Protein AF-A0A7C1P1V7-F1 (afdb_monomer_lite)

pLDDT: mean 90.38, std 7.27, range [55.59, 97.19]

Structure (mmCIF, N/CA/C/O backbone):
data_AF-A0A7C1P1V7-F1
#
_entry.id   AF-A0A7C1P1V7-F1
#
loop_
_atom_site.group_PDB
_atom_site.id
_atom_site.type_symbol
_atom_site.label_atom_id
_atom_site.label_alt_id
_atom_site.label_comp_id
_atom_site.label_asym_id
_atom_site.label_entity_id
_atom_site.label_seq_id
_atom_site.pdbx_PDB_ins_code
_atom_site.Cartn_x
_atom_site.Cartn_y
_atom_site.Cartn_z
_atom_site.occupancy
_atom_site.B_iso_or_equiv
_atom_site.auth_seq_id
_atom_site.auth_comp_id
_atom_site.auth_asym_id
_atom_site.auth_atom_id
_atom_site.pdbx_PDB_model_num
ATOM 1 N N . MET A 1 1 ? -8.949 16.354 -15.826 1.00 76.69 1 MET A N 1
ATOM 2 C CA . MET A 1 1 ? -10.090 15.890 -15.001 1.00 76.69 1 MET A CA 1
ATOM 3 C C . MET A 1 1 ? -10.270 16.850 -13.837 1.00 76.69 1 MET A C 1
ATOM 5 O O . MET A 1 1 ? -9.269 17.395 -13.389 1.00 76.69 1 MET A O 1
ATOM 9 N N . SER A 1 2 ? -11.496 17.094 -13.364 1.00 95.62 2 SER A N 1
ATOM 10 C CA . SER A 1 2 ? -11.700 17.873 -12.135 1.00 95.62 2 SER A CA 1
ATOM 11 C C . SER A 1 2 ? -11.285 17.056 -10.906 1.00 95.62 2 SER A C 1
ATOM 13 O O . SER A 1 2 ? -11.339 15.824 -10.930 1.00 95.62 2 SER A O 1
ATOM 15 N N . LEU A 1 3 ? -10.911 17.734 -9.817 1.00 96.75 3 LEU A N 1
ATOM 16 C CA . LEU A 1 3 ? -10.584 17.081 -8.543 1.00 96.75 3 LEU A CA 1
ATOM 17 C C . LEU A 1 3 ? -11.737 16.196 -8.046 1.00 96.75 3 LEU A C 1
ATOM 19 O O . LEU A 1 3 ? -11.505 15.096 -7.558 1.00 96.75 3 LEU A O 1
ATOM 23 N N . SER A 1 4 ? -12.978 16.652 -8.231 1.00 96.69 4 SER A N 1
ATOM 24 C CA . SER A 1 4 ? -14.177 15.886 -7.889 1.00 96.69 4 SER A CA 1
ATOM 25 C C . SER A 1 4 ? -14.272 14.580 -8.678 1.00 96.69 4 SER A C 1
ATOM 27 O O . SER A 1 4 ? -14.463 13.526 -8.080 1.00 96.69 4 SER A O 1
ATOM 29 N N . ALA A 1 5 ? -14.082 14.620 -10.000 1.00 96.38 5 ALA A N 1
ATOM 30 C CA . ALA A 1 5 ? -14.131 13.425 -10.839 1.00 96.38 5 ALA A CA 1
ATOM 31 C C . ALA A 1 5 ? -13.026 12.420 -10.472 1.00 96.38 5 ALA A C 1
ATOM 33 O O . ALA A 1 5 ? -13.283 11.220 -10.414 1.00 96.38 5 ALA A O 1
ATOM 34 N N . PHE A 1 6 ? -11.819 12.908 -10.170 1.00 96.25 6 PHE A N 1
ATOM 35 C CA . PHE A 1 6 ? -10.721 12.069 -9.689 1.00 96.25 6 PHE A CA 1
ATOM 36 C C . PHE A 1 6 ? -11.045 11.420 -8.336 1.00 96.25 6 PHE A C 1
ATOM 38 O O . PHE A 1 6 ? -10.912 10.207 -8.193 1.00 96.25 6 PHE A O 1
ATOM 45 N N . ALA A 1 7 ? -11.527 12.200 -7.365 1.00 97.19 7 ALA A N 1
ATOM 46 C CA . ALA A 1 7 ? -11.880 11.690 -6.043 1.00 97.19 7 ALA A CA 1
ATOM 47 C C . ALA A 1 7 ? -12.967 10.607 -6.121 1.00 97.19 7 ALA A C 1
ATOM 49 O O . ALA A 1 7 ? -12.827 9.557 -5.500 1.00 97.19 7 ALA A O 1
ATOM 50 N N . PHE A 1 8 ? -14.012 10.815 -6.930 1.00 96.88 8 PHE A N 1
ATOM 51 C CA . PHE A 1 8 ? -15.045 9.798 -7.142 1.00 96.88 8 PHE A CA 1
ATOM 52 C C . PHE A 1 8 ? -14.489 8.521 -7.774 1.00 96.88 8 PHE A C 1
ATOM 54 O O . PHE A 1 8 ? -14.824 7.431 -7.315 1.00 96.88 8 PHE A O 1
ATOM 61 N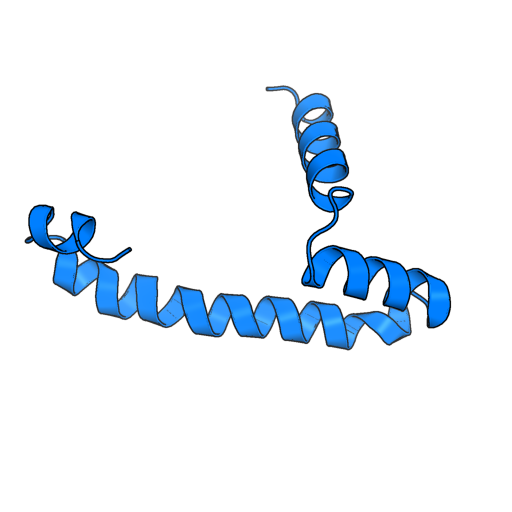 N . ALA A 1 9 ? -13.620 8.636 -8.781 1.00 96.31 9 ALA A N 1
ATOM 62 C CA . ALA A 1 9 ? -12.990 7.472 -9.400 1.00 96.31 9 ALA A CA 1
ATOM 63 C C . ALA A 1 9 ? -12.146 6.674 -8.390 1.00 96.31 9 ALA A C 1
ATOM 65 O O . ALA A 1 9 ? -12.255 5.450 -8.334 1.00 96.31 9 ALA A O 1
ATOM 66 N N . VAL A 1 10 ? -11.361 7.358 -7.552 1.00 94.75 10 VAL A N 1
ATOM 67 C CA . VAL A 1 10 ? -10.560 6.722 -6.493 1.00 94.75 10 VAL A C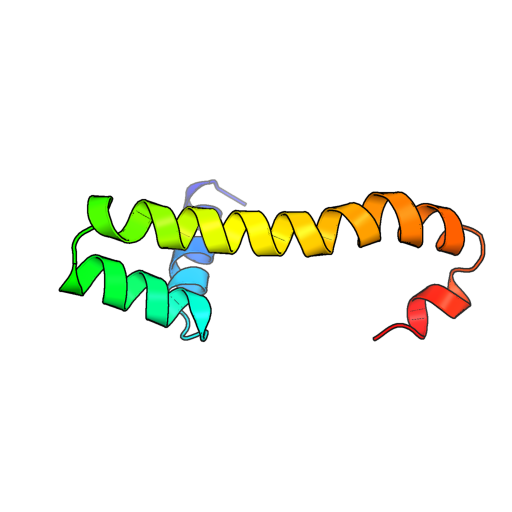A 1
ATOM 68 C C . VAL A 1 10 ? -11.450 6.047 -5.452 1.00 94.75 10 VAL A C 1
ATOM 70 O O . VAL A 1 10 ? -11.187 4.906 -5.088 1.00 94.75 10 VAL A O 1
ATOM 73 N N . LEU A 1 11 ? -12.517 6.704 -4.991 1.00 93.00 11 LEU A N 1
ATOM 74 C CA . LEU A 1 11 ? -13.440 6.112 -4.018 1.00 93.00 11 LEU A CA 1
ATOM 75 C C . LEU A 1 11 ? -14.128 4.863 -4.572 1.00 93.00 11 LEU A C 1
ATOM 77 O O . LEU A 1 11 ? -14.204 3.857 -3.872 1.00 93.00 11 LEU A O 1
ATOM 81 N N . LEU A 1 12 ? -14.583 4.901 -5.828 1.00 93.50 12 LEU A N 1
ATOM 82 C CA . LEU A 1 12 ? -15.162 3.734 -6.495 1.00 93.50 12 LEU A CA 1
ATOM 83 C C . LEU A 1 12 ? -14.146 2.598 -6.607 1.00 93.50 12 LEU A C 1
ATOM 85 O O . LEU A 1 12 ? -14.478 1.459 -6.290 1.00 93.50 12 LEU A O 1
ATOM 89 N N . LEU A 1 13 ? -12.907 2.906 -6.994 1.00 92.44 13 LEU A N 1
ATOM 90 C CA . LEU A 1 13 ? -11.828 1.925 -7.062 1.00 92.44 13 LEU A CA 1
ATOM 91 C C . LEU A 1 13 ? -11.532 1.308 -5.688 1.00 92.44 13 LEU A C 1
ATOM 93 O O . LEU A 1 13 ? -11.446 0.090 -5.572 1.00 92.44 13 LEU A O 1
ATOM 97 N N . LEU A 1 14 ? -11.432 2.113 -4.631 1.00 89.31 14 LEU A N 1
ATOM 98 C CA . LEU A 1 14 ? -11.214 1.614 -3.269 1.00 89.31 14 LEU A CA 1
ATOM 99 C C . LEU A 1 14 ? -12.380 0.756 -2.764 1.00 89.31 14 LEU A C 1
ATOM 101 O O . LEU A 1 14 ? -12.167 -0.157 -1.968 1.00 89.31 14 LEU A O 1
ATOM 105 N N . LEU A 1 15 ? -13.599 1.026 -3.237 1.00 87.62 15 LEU A N 1
ATOM 106 C CA . LEU A 1 15 ? -14.782 0.235 -2.912 1.00 87.62 15 LEU A CA 1
ATOM 107 C C . LEU A 1 15 ? -14.835 -1.094 -3.683 1.00 87.62 15 LEU A C 1
ATOM 109 O O . LEU A 1 15 ? -15.514 -2.020 -3.237 1.00 87.62 15 LEU A O 1
ATOM 113 N N . THR A 1 16 ? -14.139 -1.215 -4.822 1.00 90.75 16 THR A N 1
ATOM 114 C CA . THR A 1 16 ? -14.079 -2.495 -5.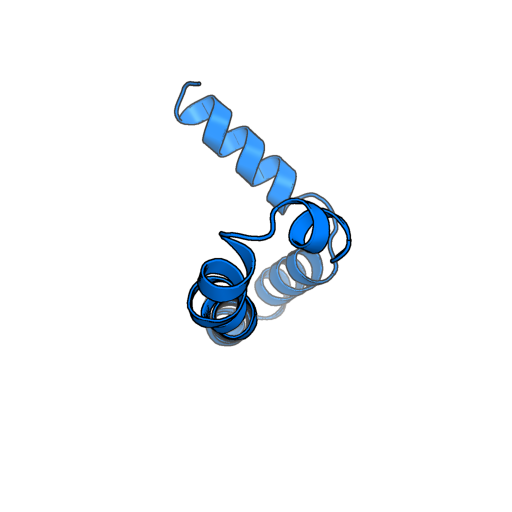539 1.00 90.75 16 THR A CA 1
ATOM 115 C C . THR A 1 16 ? -13.386 -3.564 -4.683 1.00 90.75 16 THR A C 1
ATOM 117 O O . THR A 1 16 ? -12.336 -3.297 -4.087 1.00 90.75 16 THR A O 1
ATOM 120 N N . PRO A 1 17 ? -13.973 -4.773 -4.579 1.00 84.69 17 PRO A N 1
ATOM 121 C CA . PRO A 1 17 ? -13.477 -5.801 -3.675 1.00 84.69 17 PRO A CA 1
ATOM 122 C C . PRO A 1 17 ? -12.150 -6.374 -4.185 1.00 84.69 17 PRO A C 1
ATOM 124 O O . PRO A 1 17 ? -12.113 -7.195 -5.098 1.00 84.69 17 PRO A O 1
ATOM 127 N N . GLY A 1 18 ? -11.059 -5.934 -3.561 1.00 88.56 18 GLY A N 1
ATOM 128 C CA . GLY A 1 18 ? -9.740 -6.559 -3.618 1.00 88.56 18 GLY A CA 1
ATOM 129 C C . GLY A 1 18 ? -9.363 -7.146 -2.252 1.00 88.56 18 GLY A C 1
ATOM 130 O O . GLY A 1 18 ? -9.899 -6.701 -1.233 1.00 88.56 18 GLY A O 1
ATOM 131 N N . PRO A 1 19 ? -8.431 -8.117 -2.186 1.00 86.69 19 PRO A N 1
ATOM 132 C CA . PRO A 1 19 ? -8.080 -8.792 -0.934 1.00 86.69 19 PRO A CA 1
ATOM 133 C C . PRO A 1 19 ? -7.628 -7.825 0.176 1.00 86.69 19 PRO A C 1
ATOM 135 O O . PRO A 1 19 ? -8.014 -8.009 1.328 1.00 86.69 19 PRO A O 1
ATOM 138 N N . THR A 1 20 ? -6.884 -6.757 -0.141 1.00 91.44 20 THR A N 1
ATOM 139 C CA . THR A 1 20 ? -6.428 -5.755 0.844 1.00 91.44 20 THR A CA 1
ATOM 140 C C . THR A 1 20 ? -7.488 -4.702 1.174 1.00 91.44 20 THR A C 1
ATOM 142 O O . THR A 1 20 ? -7.731 -4.445 2.353 1.00 91.44 20 THR A O 1
ATOM 145 N N . ASN A 1 21 ? -8.187 -4.144 0.177 1.00 92.25 21 ASN A N 1
ATOM 146 C CA . ASN A 1 21 ? -9.253 -3.151 0.393 1.00 92.25 21 ASN A CA 1
ATOM 147 C C . ASN A 1 21 ? -10.382 -3.705 1.269 1.00 92.25 21 ASN A C 1
ATOM 149 O O . ASN A 1 21 ? -10.831 -3.040 2.203 1.00 92.25 21 ASN A O 1
ATOM 153 N N . THR A 1 22 ? -10.805 -4.948 1.016 1.00 91.38 22 THR A N 1
ATOM 154 C CA . THR A 1 22 ? -11.832 -5.615 1.821 1.00 91.38 22 THR A CA 1
ATOM 155 C C . THR A 1 22 ? -11.353 -5.852 3.254 1.00 91.38 22 THR A C 1
ATOM 157 O O . THR A 1 22 ? -12.098 -5.568 4.191 1.00 91.38 22 THR A O 1
ATOM 160 N N . LEU A 1 23 ? -10.106 -6.293 3.462 1.00 91.62 23 LEU A N 1
ATOM 161 C CA . LEU A 1 23 ? -9.543 -6.459 4.808 1.00 91.62 23 LEU A CA 1
ATOM 162 C C . LEU A 1 23 ? -9.444 -5.133 5.572 1.00 91.62 23 LEU A C 1
ATOM 164 O O . LEU A 1 23 ? -9.779 -5.091 6.756 1.00 91.62 23 LEU A O 1
ATOM 168 N N . LEU A 1 24 ? -9.021 -4.050 4.918 1.00 92.81 24 LEU A N 1
ATOM 169 C CA . LEU A 1 24 ? -8.940 -2.723 5.533 1.00 92.81 24 LEU A CA 1
ATOM 170 C C . LEU A 1 24 ? -10.328 -2.168 5.870 1.00 92.81 24 LEU A C 1
ATOM 172 O O . LEU A 1 24 ? -10.525 -1.672 6.981 1.00 92.81 24 LEU A O 1
ATOM 176 N N . ALA A 1 25 ? -11.297 -2.314 4.964 1.00 91.88 25 ALA A N 1
ATOM 177 C CA . ALA A 1 25 ? -12.680 -1.904 5.193 1.00 91.88 25 ALA A CA 1
ATOM 178 C C . ALA A 1 25 ? -13.307 -2.669 6.369 1.00 91.88 25 ALA A C 1
ATOM 180 O O . ALA A 1 25 ? -13.862 -2.055 7.282 1.00 91.88 25 ALA A O 1
ATOM 181 N N . ILE A 1 26 ? -13.160 -3.998 6.400 1.00 93.62 26 ILE A N 1
ATOM 182 C CA . ILE A 1 26 ? -13.663 -4.838 7.496 1.00 93.62 26 ILE A CA 1
ATOM 183 C C . ILE A 1 26 ? -12.932 -4.519 8.802 1.00 93.62 26 ILE A C 1
ATOM 185 O O . ILE A 1 26 ? -13.575 -4.394 9.841 1.00 93.62 26 ILE A O 1
ATOM 189 N N . SER A 1 27 ? -11.609 -4.346 8.782 1.00 93.62 27 SER A N 1
ATOM 190 C CA . SER A 1 27 ? -10.830 -3.976 9.970 1.00 93.62 27 SER A CA 1
ATOM 191 C C . SER A 1 27 ? -11.293 -2.636 10.544 1.00 93.62 27 SER A C 1
ATOM 193 O O . SER A 1 27 ? -11.548 -2.544 11.744 1.00 93.62 27 SER A O 1
ATOM 195 N N . GLY A 1 28 ? -11.495 -1.627 9.692 1.00 93.38 28 GLY A N 1
ATOM 196 C CA . GLY A 1 28 ? -12.008 -0.322 10.104 1.00 93.38 28 GLY A CA 1
ATOM 197 C C . GLY A 1 28 ? -13.427 -0.398 10.668 1.00 93.38 28 GLY A C 1
ATOM 198 O O . GLY A 1 28 ? -13.711 0.239 11.681 1.00 93.38 28 GLY A O 1
ATOM 199 N N . ALA A 1 29 ? -14.293 -1.218 10.068 1.00 93.69 29 ALA A N 1
ATOM 200 C CA . ALA A 1 29 ? -15.667 -1.416 10.528 1.00 93.69 29 ALA A CA 1
ATOM 201 C C . ALA A 1 29 ? -15.760 -2.207 11.847 1.00 93.69 29 ALA A C 1
ATOM 203 O O . ALA A 1 29 ? -16.621 -1.922 12.672 1.00 93.69 29 ALA A O 1
ATOM 204 N N . THR A 1 30 ? -14.880 -3.191 12.059 1.00 96.06 30 THR A N 1
ATOM 205 C CA . THR A 1 30 ? -14.943 -4.109 13.215 1.00 96.06 30 THR A CA 1
ATOM 206 C C . THR A 1 30 ? -14.102 -3.654 14.404 1.00 96.06 30 THR A C 1
ATOM 208 O O . THR A 1 30 ? -14.487 -3.881 15.548 1.00 96.06 30 THR A O 1
ATOM 211 N N . ARG A 1 31 ? -12.947 -3.024 14.158 1.00 93.44 31 ARG A N 1
ATOM 212 C CA . ARG A 1 31 ? -11.959 -2.651 15.189 1.00 93.44 31 ARG A CA 1
ATOM 213 C C . ARG A 1 31 ? -11.783 -1.135 15.319 1.00 93.44 31 ARG A C 1
ATOM 215 O O . ARG A 1 31 ? -11.167 -0.677 16.279 1.00 93.44 31 ARG A O 1
ATOM 222 N N . GLY A 1 32 ? -12.346 -0.359 14.392 1.00 93.12 32 GLY A N 1
ATOM 223 C CA . GLY A 1 32 ? -12.243 1.097 14.349 1.00 93.12 32 GLY A CA 1
ATOM 224 C C . GLY A 1 32 ? -10.954 1.594 13.686 1.00 93.12 32 GLY A C 1
ATOM 225 O O . GLY A 1 32 ? -9.913 0.940 13.715 1.00 93.12 32 GLY A O 1
ATOM 226 N N . LEU A 1 33 ? -11.004 2.812 13.135 1.00 90.56 33 LEU A N 1
ATOM 227 C CA . LEU A 1 33 ? -9.920 3.389 12.324 1.00 90.56 33 LEU A CA 1
ATOM 228 C C . LEU A 1 33 ? -8.554 3.410 13.025 1.00 90.56 33 LEU A C 1
ATOM 230 O O . LEU A 1 33 ? -7.548 3.059 12.418 1.00 90.56 33 LEU A O 1
ATOM 234 N N . LYS A 1 34 ? -8.507 3.788 14.311 1.00 92.75 34 LYS A N 1
ATOM 235 C CA . LYS A 1 34 ? -7.245 3.870 15.070 1.00 92.75 34 LYS A CA 1
ATOM 236 C C . LYS A 1 34 ? -6.567 2.506 15.211 1.00 92.75 34 LYS A C 1
ATOM 238 O O . LYS A 1 34 ? -5.353 2.418 15.071 1.00 92.75 34 LYS A O 1
ATOM 243 N N . ALA A 1 35 ? -7.345 1.452 15.457 1.00 91.94 35 ALA A N 1
ATOM 244 C CA . ALA A 1 35 ? -6.821 0.096 15.592 1.00 91.94 35 ALA A CA 1
ATOM 245 C C . ALA A 1 35 ? -6.396 -0.508 14.242 1.00 91.94 35 ALA A C 1
ATOM 247 O O . ALA A 1 35 ? -5.602 -1.446 14.216 1.00 91.94 35 ALA A O 1
ATOM 248 N N . SER A 1 36 ? -6.892 0.038 13.127 1.00 94.00 36 SER A N 1
ATOM 249 C CA . SER A 1 36 ? -6.523 -0.365 11.766 1.00 94.00 36 SER A CA 1
ATOM 250 C C . SER A 1 36 ? -5.308 0.381 11.200 1.00 94.00 36 SER A C 1
ATOM 252 O O . SER A 1 36 ? -4.772 -0.050 10.182 1.00 94.00 36 SER A O 1
ATOM 254 N N . LEU A 1 37 ? -4.823 1.452 11.843 1.00 93.75 37 LEU A N 1
ATOM 255 C CA . LEU A 1 37 ? -3.629 2.187 11.390 1.00 93.75 37 LEU A CA 1
ATOM 256 C C . LEU A 1 37 ? -2.386 1.299 11.184 1.00 93.75 37 LEU A C 1
ATOM 258 O O . LEU A 1 37 ? -1.712 1.484 10.170 1.00 93.75 37 LEU A O 1
ATOM 262 N N . PRO A 1 38 ? -2.081 0.308 12.050 1.00 95.19 38 PRO A N 1
ATOM 263 C CA . PRO A 1 38 ? -0.957 -0.599 11.813 1.00 95.19 38 PRO A CA 1
ATOM 264 C C . PRO A 1 38 ? -1.105 -1.427 10.532 1.00 95.19 38 PRO A C 1
ATOM 266 O O . PRO A 1 38 ? -0.115 -1.697 9.864 1.00 95.19 38 PRO A O 1
ATOM 269 N N . LEU A 1 39 ? -2.336 -1.804 10.168 1.00 93.56 39 LEU A N 1
ATOM 270 C CA . LEU A 1 39 ? -2.638 -2.543 8.938 1.00 93.56 39 LEU A CA 1
ATOM 271 C C . LEU A 1 39 ? -2.376 -1.684 7.697 1.00 93.56 39 LEU A C 1
ATOM 273 O O . LEU A 1 39 ? -1.764 -2.163 6.749 1.00 93.56 39 LEU A O 1
ATOM 277 N N . ILE A 1 40 ? -2.774 -0.409 7.734 1.00 93.12 40 ILE A N 1
ATOM 278 C CA . ILE A 1 40 ? -2.469 0.561 6.671 1.00 93.12 40 ILE A CA 1
ATOM 279 C C . ILE A 1 40 ? -0.951 0.739 6.549 1.00 93.12 40 ILE A C 1
ATOM 281 O O . ILE A 1 40 ? -0.403 0.652 5.455 1.00 93.12 40 ILE A O 1
ATOM 285 N N . GLY A 1 41 ? -0.258 0.927 7.677 1.00 95.12 41 GLY A N 1
ATOM 286 C CA . GLY A 1 41 ? 1.198 1.064 7.697 1.00 95.12 41 GLY A CA 1
ATOM 287 C C . GLY A 1 41 ? 1.922 -0.166 7.144 1.00 95.12 41 GLY A C 1
ATOM 288 O O . GLY A 1 41 ? 2.872 -0.018 6.380 1.00 95.12 41 GLY A O 1
ATOM 289 N N . ALA A 1 42 ? 1.456 -1.371 7.479 1.00 95.12 42 ALA A N 1
ATOM 290 C CA . ALA A 1 42 ? 2.006 -2.618 6.953 1.00 95.12 42 ALA A CA 1
ATOM 291 C C . ALA A 1 42 ? 1.815 -2.746 5.433 1.00 95.12 42 ALA A C 1
ATOM 293 O O . ALA A 1 42 ? 2.731 -3.181 4.738 1.00 95.12 42 ALA A O 1
ATOM 294 N N . GLU A 1 43 ? 0.658 -2.340 4.912 1.00 94.25 43 GLU A N 1
ATOM 295 C CA . GLU A 1 43 ? 0.362 -2.381 3.477 1.00 94.25 43 GLU A CA 1
ATOM 296 C C . GLU A 1 43 ? 1.233 -1.376 2.702 1.00 94.25 43 GLU A C 1
ATOM 298 O O . GLU A 1 43 ? 1.910 -1.753 1.743 1.00 94.25 43 GLU A O 1
ATOM 303 N N . CYS A 1 44 ? 1.373 -0.147 3.215 1.00 95.00 44 CYS A N 1
ATOM 304 C CA . CYS A 1 44 ? 2.317 0.835 2.679 1.00 95.00 44 CYS A CA 1
ATOM 305 C C . CYS A 1 44 ? 3.770 0.339 2.724 1.00 95.00 44 CYS A C 1
ATOM 307 O O . CYS A 1 44 ? 4.505 0.509 1.751 1.00 95.00 44 CYS A O 1
ATOM 309 N N . ALA A 1 45 ? 4.195 -0.276 3.831 1.00 96.94 45 ALA A N 1
ATOM 310 C CA . ALA A 1 45 ? 5.540 -0.828 3.955 1.00 96.94 45 ALA A CA 1
ATOM 311 C C . ALA A 1 45 ? 5.779 -1.942 2.928 1.00 96.94 45 ALA A C 1
ATOM 313 O O . ALA A 1 45 ? 6.795 -1.915 2.242 1.00 96.94 45 ALA A O 1
ATOM 314 N N . GLY A 1 46 ? 4.822 -2.859 2.758 1.00 94.81 46 GLY A N 1
ATOM 315 C CA . GLY A 1 46 ? 4.887 -3.914 1.747 1.00 94.81 46 GLY A CA 1
ATOM 316 C C . GLY A 1 46 ? 5.048 -3.357 0.331 1.00 94.81 46 GLY A C 1
ATOM 317 O O . GLY A 1 46 ? 5.937 -3.796 -0.402 1.00 94.81 46 GLY A O 1
ATOM 318 N N . TYR A 1 47 ? 4.262 -2.338 -0.032 1.00 94.56 47 TYR A N 1
ATOM 319 C CA . TYR A 1 47 ? 4.419 -1.664 -1.323 1.00 94.56 47 TYR A CA 1
ATOM 320 C C . TYR A 1 47 ? 5.783 -1.011 -1.479 1.00 94.56 47 TYR A C 1
ATOM 322 O O . TYR A 1 47 ? 6.427 -1.205 -2.505 1.00 94.56 47 TYR A O 1
ATOM 330 N N . LEU A 1 48 ? 6.252 -0.258 -0.484 1.00 96.88 48 LEU A N 1
ATOM 331 C CA . LEU A 1 48 ? 7.563 0.384 -0.558 1.00 96.88 48 LEU A CA 1
ATOM 332 C C . LEU A 1 48 ? 8.681 -0.653 -0.683 1.00 96.88 48 LEU A C 1
ATOM 334 O O . LEU A 1 48 ? 9.575 -0.482 -1.506 1.00 96.88 48 LEU A O 1
ATOM 338 N N . THR A 1 49 ? 8.608 -1.755 0.063 1.00 96.88 49 THR A N 1
ATOM 339 C CA . THR A 1 49 ? 9.569 -2.858 -0.034 1.00 96.88 49 THR A CA 1
ATOM 340 C C . THR A 1 49 ? 9.575 -3.511 -1.416 1.00 96.88 49 THR A C 1
ATOM 342 O O . THR A 1 49 ? 10.638 -3.925 -1.861 1.00 96.88 49 THR A O 1
ATOM 345 N N . ALA A 1 50 ? 8.442 -3.585 -2.117 1.00 94.44 50 ALA A N 1
ATOM 346 C CA . ALA A 1 50 ? 8.389 -4.108 -3.484 1.00 94.44 50 ALA A CA 1
ATOM 347 C C . ALA A 1 50 ? 8.853 -3.075 -4.529 1.00 94.44 50 ALA A C 1
ATOM 349 O O . ALA A 1 50 ? 9.637 -3.386 -5.426 1.00 94.44 50 ALA A O 1
ATOM 350 N N . ILE A 1 51 ? 8.382 -1.834 -4.404 1.00 95.56 51 ILE A N 1
ATOM 351 C CA . ILE A 1 51 ? 8.603 -0.767 -5.383 1.00 95.56 51 ILE A CA 1
ATOM 352 C C . ILE A 1 51 ? 10.043 -0.258 -5.327 1.00 95.56 51 ILE A C 1
ATOM 354 O O . ILE A 1 51 ? 10.637 -0.039 -6.378 1.00 95.56 51 ILE A O 1
ATOM 358 N N . ILE A 1 52 ? 10.628 -0.074 -4.139 1.00 97.00 52 ILE A N 1
ATOM 359 C CA . ILE A 1 52 ? 11.969 0.514 -4.002 1.00 97.00 52 ILE A CA 1
ATOM 360 C C . ILE A 1 52 ? 13.022 -0.319 -4.751 1.00 97.00 52 ILE A C 1
ATOM 362 O O . ILE A 1 52 ? 13.705 0.247 -5.602 1.00 97.00 52 ILE A O 1
ATOM 366 N N . PRO A 1 53 ? 13.161 -1.641 -4.537 1.00 94.38 53 PRO A N 1
ATOM 367 C CA . PRO A 1 53 ? 14.122 -2.436 -5.292 1.00 94.38 53 PRO A CA 1
ATOM 368 C C . PRO A 1 53 ? 13.813 -2.452 -6.789 1.00 94.38 53 PRO A C 1
ATOM 370 O O . PRO A 1 53 ? 14.722 -2.347 -7.609 1.00 94.38 53 PRO A O 1
ATOM 373 N N . LEU A 1 54 ? 12.534 -2.531 -7.163 1.00 91.38 54 LEU A N 1
ATOM 374 C CA . LEU A 1 54 ? 12.134 -2.534 -8.568 1.00 91.38 54 LEU A CA 1
ATOM 375 C C . LEU A 1 54 ? 12.555 -1.235 -9.278 1.00 91.38 54 LEU A C 1
ATOM 377 O O . LEU A 1 54 ? 13.133 -1.273 -10.361 1.00 91.38 54 LEU A O 1
ATOM 381 N N . VAL A 1 55 ? 12.318 -0.084 -8.654 1.00 92.31 55 VAL A N 1
ATOM 382 C CA . VAL A 1 55 ? 12.625 1.226 -9.238 1.00 92.31 55 VAL A CA 1
ATOM 383 C C . VAL A 1 55 ? 14.115 1.550 -9.161 1.00 92.31 55 VAL A C 1
ATOM 385 O O . VAL A 1 55 ? 14.669 2.044 -10.134 1.00 92.31 55 VAL A O 1
ATOM 388 N N . PHE A 1 56 ? 14.780 1.29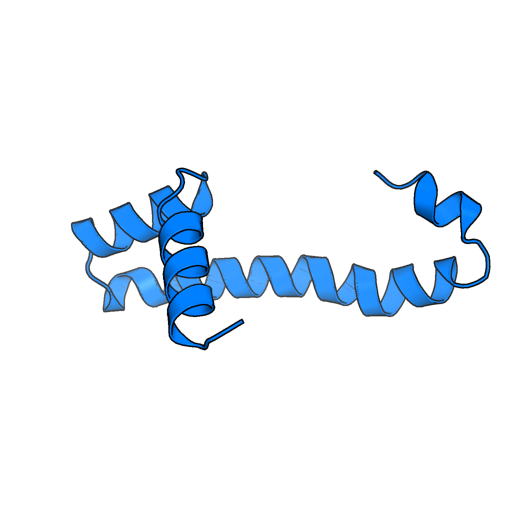0 -8.035 1.00 94.12 56 PHE A N 1
ATOM 389 C CA . PHE A 1 56 ? 16.162 1.736 -7.828 1.00 94.12 56 PHE A CA 1
ATOM 390 C C . PHE A 1 56 ? 17.222 0.717 -8.248 1.00 94.12 56 PHE A C 1
ATOM 392 O O . PHE A 1 56 ? 18.349 1.121 -8.525 1.00 94.12 56 PHE A O 1
ATOM 399 N N . LEU A 1 57 ? 16.897 -0.579 -8.306 1.00 90.94 57 LEU A N 1
ATOM 400 C CA . LEU A 1 57 ? 17.823 -1.607 -8.790 1.00 90.94 57 LEU A CA 1
ATOM 401 C C . LEU A 1 57 ? 17.430 -2.092 -10.184 1.00 90.94 57 LEU A C 1
ATOM 403 O O . LEU A 1 57 ? 18.267 -2.073 -11.079 1.00 90.94 57 LEU A O 1
ATOM 407 N N . ALA A 1 58 ? 16.183 -2.521 -10.395 1.00 87.12 58 ALA A N 1
ATOM 408 C CA . ALA A 1 58 ? 15.822 -3.159 -11.663 1.00 87.12 58 ALA A CA 1
ATOM 409 C C . ALA A 1 58 ? 15.688 -2.156 -12.822 1.00 87.12 58 ALA A C 1
ATOM 411 O O . ALA A 1 58 ? 16.200 -2.420 -13.909 1.00 87.12 58 ALA A O 1
ATOM 412 N N . ALA A 1 59 ? 15.054 -0.997 -12.611 1.00 86.88 59 ALA A N 1
ATOM 413 C CA . ALA A 1 59 ? 14.832 -0.036 -13.695 1.00 86.88 59 ALA A CA 1
ATOM 414 C C . ALA A 1 59 ? 16.133 0.491 -14.346 1.00 86.88 59 ALA A C 1
ATOM 416 O O . ALA A 1 59 ? 16.191 0.495 -15.576 1.00 86.88 59 ALA A O 1
ATOM 417 N N . PRO A 1 60 ? 17.203 0.855 -13.604 1.00 88.12 60 PRO A N 1
ATOM 418 C CA . PRO A 1 60 ? 18.474 1.257 -14.211 1.00 88.12 60 PRO A CA 1
ATOM 419 C C . PRO A 1 60 ? 19.153 0.140 -15.009 1.00 88.12 60 PRO A C 1
ATOM 421 O O . PRO A 1 60 ? 19.798 0.417 -16.012 1.00 88.12 60 PRO A O 1
ATOM 424 N N . LEU A 1 61 ? 19.000 -1.122 -14.592 1.00 86.31 61 LEU A N 1
ATOM 425 C CA . LEU A 1 61 ? 19.584 -2.273 -15.292 1.00 86.31 61 LEU A CA 1
ATOM 426 C C . LEU A 1 61 ? 18.859 -2.594 -16.606 1.00 86.31 61 LEU A C 1
ATOM 428 O O . LEU A 1 61 ? 19.448 -3.169 -17.519 1.00 86.31 61 LEU A O 1
ATOM 432 N N . LEU A 1 62 ? 17.576 -2.245 -16.691 1.00 86.31 62 LEU A N 1
ATOM 433 C CA . LEU A 1 62 ? 16.707 -2.545 -17.829 1.00 86.31 62 LEU A CA 1
ATOM 434 C C . LEU A 1 62 ? 16.585 -1.383 -18.821 1.00 86.31 62 LEU A C 1
ATOM 436 O O . LEU A 1 62 ? 16.024 -1.574 -19.900 1.00 86.31 62 LEU A O 1
ATOM 440 N N . ILE A 1 63 ? 17.108 -0.199 -18.485 1.00 85.62 63 ILE A N 1
ATOM 441 C CA . ILE A 1 63 ? 16.909 1.024 -19.274 1.00 85.62 63 ILE A CA 1
ATOM 442 C C . ILE A 1 63 ? 17.473 0.911 -20.698 1.00 85.62 63 ILE A C 1
ATOM 444 O O . ILE A 1 63 ? 16.860 1.406 -21.641 1.00 85.62 63 ILE A O 1
ATOM 448 N N . ASP A 1 64 ? 18.572 0.171 -20.862 1.00 87.00 64 ASP A N 1
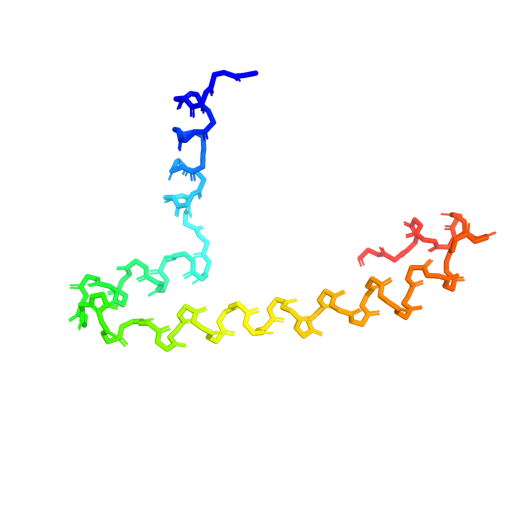ATOM 449 C CA . ASP A 1 64 ? 19.228 -0.060 -22.154 1.00 87.00 64 ASP A CA 1
ATOM 450 C C . ASP A 1 64 ? 18.706 -1.313 -22.885 1.00 87.00 64 ASP A C 1
ATOM 452 O O . ASP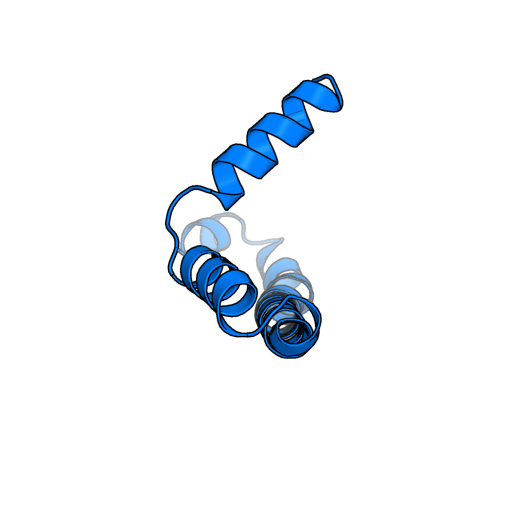 A 1 64 ? 19.094 -1.586 -24.021 1.00 87.00 64 ASP A O 1
ATOM 456 N N . GLN A 1 65 ? 17.815 -2.092 -22.258 1.00 85.31 65 GLN A N 1
ATOM 457 C CA . GLN A 1 65 ? 17.267 -3.337 -22.814 1.00 85.31 65 GLN A CA 1
ATOM 458 C C . GLN A 1 65 ? 15.728 -3.366 -22.757 1.00 85.31 65 GLN A C 1
ATOM 460 O O . GLN A 1 65 ? 15.136 -4.229 -22.100 1.00 85.31 65 GLN A O 1
ATOM 465 N N . PRO A 1 66 ? 15.041 -2.479 -23.502 1.00 78.19 66 PRO A N 1
ATOM 466 C CA . PRO A 1 66 ? 13.582 -2.358 -23.459 1.00 78.19 66 PRO A CA 1
ATOM 467 C C . PRO A 1 66 ? 12.851 -3.646 -23.874 1.00 78.19 66 PRO A C 1
ATOM 469 O O . PRO A 1 66 ? 11.763 -3.925 -23.378 1.00 78.19 66 PRO A O 1
ATOM 472 N N . ALA A 1 67 ? 13.459 -4.475 -24.731 1.00 81.00 67 ALA A N 1
ATOM 473 C CA . ALA A 1 67 ? 12.906 -5.778 -25.101 1.00 81.00 67 ALA A CA 1
ATOM 474 C C . ALA A 1 67 ? 12.908 -6.784 -23.933 1.00 81.00 67 ALA A C 1
ATOM 476 O O . ALA A 1 67 ? 11.967 -7.562 -23.799 1.00 81.00 67 ALA A O 1
ATOM 477 N N . ALA A 1 68 ? 13.925 -6.746 -23.064 1.00 78.31 68 ALA A N 1
ATOM 478 C CA . ALA A 1 68 ? 13.986 -7.587 -21.870 1.00 78.31 68 ALA A CA 1
ATOM 479 C C . ALA A 1 68 ? 12.969 -7.129 -20.812 1.00 78.31 68 ALA A C 1
ATOM 481 O O . ALA A 1 68 ? 12.326 -7.965 -20.181 1.00 78.31 68 ALA A O 1
ATOM 482 N N . ALA A 1 69 ? 12.752 -5.815 -20.679 1.00 74.75 69 ALA A N 1
ATOM 483 C CA . ALA A 1 69 ? 11.741 -5.258 -19.778 1.00 74.75 69 ALA A CA 1
ATOM 484 C C . ALA A 1 69 ? 10.312 -5.722 -20.121 1.00 74.75 69 ALA A C 1
ATOM 486 O O . ALA A 1 69 ? 9.516 -5.967 -19.221 1.00 74.75 69 ALA A O 1
ATOM 487 N N . LEU A 1 70 ? 9.994 -5.903 -21.409 1.00 79.00 70 LEU A N 1
ATOM 488 C CA . LEU A 1 70 ? 8.683 -6.397 -21.859 1.00 79.00 70 LEU A CA 1
ATOM 489 C C . LEU A 1 70 ? 8.436 -7.883 -21.539 1.00 79.00 70 LEU A C 1
ATOM 491 O O . LEU A 1 70 ? 7.285 -8.318 -21.543 1.00 79.00 70 LEU A O 1
ATOM 495 N N . GLY A 1 71 ? 9.494 -8.660 -21.285 1.00 75.25 71 GLY A N 1
ATOM 496 C CA . GLY A 1 71 ? 9.409 -10.087 -20.952 1.00 75.25 71 GLY A CA 1
ATOM 497 C C . GLY A 1 71 ? 9.209 -10.377 -19.462 1.00 75.25 71 GLY A C 1
ATOM 498 O O . GLY A 1 71 ? 8.882 -11.506 -19.104 1.00 75.25 71 GLY A O 1
ATOM 499 N N . ILE A 1 72 ? 9.392 -9.375 -18.599 1.00 70.19 72 ILE A N 1
ATOM 500 C CA . ILE A 1 72 ? 9.178 -9.483 -17.155 1.00 70.19 72 ILE A CA 1
ATOM 501 C C . ILE A 1 72 ? 7.710 -9.137 -16.899 1.00 70.19 72 ILE A C 1
ATOM 503 O O . ILE A 1 72 ? 7.340 -7.963 -16.862 1.00 70.19 72 ILE A O 1
ATOM 507 N N . LYS A 1 73 ? 6.861 -10.160 -16.791 1.00 55.59 73 LYS A N 1
ATOM 508 C CA . LYS A 1 73 ? 5.436 -10.013 -16.484 1.00 55.59 73 LYS A CA 1
ATOM 509 C C . LYS A 1 73 ? 5.076 -10.756 -15.210 1.00 55.59 73 LYS A C 1
ATOM 511 O O . LYS A 1 73 ? 5.522 -11.916 -15.076 1.00 55.59 73 LYS A O 1
#

Organism: NCBI:txid147266

Radius of gyration: 17.22 Å; chains: 1; bounding box: 35×28×41 Å

Secondary structure (DSSP, 8-state):
--HHHHHHHHHHHHHS--HHHHHHHHHHHHH-HHHHHHHHHHHHHHHHHHHHHIIIIIHHHHTT-HHHHTT--

Foldseek 3Di:
DDPVVVVVVVVVVLPPDDPLSVVLVVCCVPVNDVRSVVVVVVVVVVVCVVVVCCPVPVCVVCVVPVVVVVVPD

Sequence (73 aa):
MSLSAFAFAVLLLLLTPGPTNTLLAISGATRGLKASLPLIGAECAGYLTAIIPLVFLAAPLLIDQPAAALGIK